Protein AF-A0A2V7XL17-F1 (afdb_monomer_lite)

Structure (mmCIF, N/CA/C/O backbone):
data_AF-A0A2V7XL17-F1
#
_entry.id   AF-A0A2V7XL17-F1
#
loop_
_atom_site.group_PDB
_atom_site.id
_atom_site.type_symbol
_atom_site.label_atom_id
_atom_site.label_alt_id
_atom_site.label_comp_id
_atom_site.label_asym_id
_atom_site.label_entity_id
_atom_site.label_seq_id
_atom_site.pdbx_PDB_ins_code
_atom_site.Cartn_x
_atom_site.Cartn_y
_atom_site.Cartn_z
_atom_site.occupancy
_atom_site.B_iso_or_equiv
_atom_site.auth_seq_id
_atom_site.auth_comp_id
_atom_site.auth_asym_id
_atom_site.auth_atom_id
_atom_site.pdbx_PDB_model_num
ATOM 1 N N . MET A 1 1 ? -1.448 12.810 -1.280 1.00 63.31 1 MET A N 1
ATOM 2 C CA . MET A 1 1 ? -2.430 11.698 -1.260 1.00 63.31 1 MET A CA 1
ATOM 3 C C . MET A 1 1 ? -3.716 12.167 -1.916 1.00 63.31 1 MET A C 1
ATOM 5 O O . MET A 1 1 ? -4.041 13.339 -1.780 1.00 63.31 1 MET A O 1
ATOM 9 N N . ALA A 1 2 ? -4.420 11.284 -2.625 1.00 82.19 2 ALA A N 1
ATOM 10 C CA . ALA A 1 2 ? -5.759 11.572 -3.136 1.00 82.19 2 ALA A CA 1
ATOM 11 C C . ALA A 1 2 ? -6.797 11.356 -2.021 1.00 82.19 2 ALA A C 1
ATOM 13 O O . ALA A 1 2 ? -6.691 10.386 -1.270 1.00 82.19 2 ALA A O 1
ATOM 14 N N . ARG A 1 3 ? -7.780 12.255 -1.898 1.00 86.62 3 ARG A N 1
ATOM 15 C CA . ARG A 1 3 ? -8.899 12.121 -0.954 1.00 86.62 3 ARG A CA 1
ATOM 16 C C . ARG A 1 3 ? -10.091 11.538 -1.701 1.00 86.62 3 ARG A C 1
ATOM 18 O O . ARG A 1 3 ? -10.520 12.115 -2.692 1.00 86.62 3 ARG A O 1
ATOM 25 N N . THR A 1 4 ? -10.599 10.410 -1.219 1.00 88.56 4 THR A N 1
ATOM 26 C CA . THR A 1 4 ? -11.724 9.696 -1.835 1.00 88.56 4 THR A CA 1
ATOM 27 C C . THR A 1 4 ? -12.785 9.450 -0.772 1.00 88.56 4 THR A C 1
ATOM 29 O O . THR A 1 4 ? -12.442 9.073 0.348 1.00 88.56 4 THR A O 1
ATOM 32 N N . THR A 1 5 ? -14.050 9.674 -1.117 1.00 91.75 5 THR A N 1
ATOM 33 C CA . THR A 1 5 ? -15.200 9.290 -0.290 1.00 91.75 5 THR A CA 1
ATOM 34 C C . THR A 1 5 ? -15.664 7.915 -0.753 1.00 91.75 5 THR A C 1
ATOM 36 O O . THR A 1 5 ? -15.856 7.713 -1.950 1.00 91.75 5 THR A O 1
ATOM 39 N N . LEU A 1 6 ? -15.783 6.970 0.175 1.00 89.75 6 LEU A N 1
ATOM 40 C CA . LEU A 1 6 ? -16.209 5.596 -0.078 1.00 89.75 6 LEU A CA 1
ATOM 41 C C . LEU A 1 6 ? -17.303 5.257 0.930 1.00 89.75 6 LEU A C 1
ATOM 43 O O . LEU A 1 6 ? -17.150 5.578 2.110 1.00 89.75 6 LEU A O 1
ATOM 47 N N . ASP A 1 7 ? -18.358 4.594 0.477 1.00 93.88 7 ASP A N 1
ATOM 48 C CA . ASP A 1 7 ? -19.353 4.013 1.371 1.00 93.88 7 ASP A CA 1
ATOM 49 C C . ASP A 1 7 ? -18.784 2.728 1.989 1.00 93.88 7 ASP A C 1
ATOM 51 O O . ASP A 1 7 ? -18.193 1.896 1.295 1.00 93.88 7 ASP A O 1
ATOM 55 N N . ILE A 1 8 ? -18.907 2.594 3.311 1.00 91.50 8 ILE A N 1
ATOM 56 C CA . ILE A 1 8 ? -18.401 1.458 4.089 1.00 91.50 8 ILE A CA 1
ATOM 57 C C . ILE A 1 8 ? -19.560 0.923 4.922 1.00 91.50 8 ILE A C 1
ATOM 59 O O . ILE A 1 8 ? -20.215 1.694 5.623 1.00 91.50 8 ILE A O 1
ATOM 63 N N . ASP A 1 9 ? -19.778 -0.389 4.878 1.00 95.88 9 ASP A N 1
ATOM 64 C CA . ASP A 1 9 ? -20.802 -1.037 5.695 1.00 95.88 9 ASP A CA 1
ATOM 65 C C . ASP A 1 9 ? -20.533 -0.828 7.196 1.00 95.88 9 ASP A C 1
ATOM 67 O O . ASP A 1 9 ? -19.398 -0.948 7.667 1.00 95.88 9 ASP A O 1
ATOM 71 N N . GLU A 1 10 ? -21.594 -0.575 7.966 1.00 94.75 10 GLU A N 1
ATOM 72 C CA . GLU A 1 10 ? -21.537 -0.335 9.416 1.00 94.75 10 GLU A CA 1
ATOM 73 C C . GLU A 1 10 ? -20.711 -1.373 10.213 1.00 94.75 10 GLU A C 1
ATOM 75 O O . GLU A 1 10 ? -19.884 -0.956 11.031 1.00 94.75 10 GLU A O 1
ATOM 80 N N . PRO A 1 11 ? -20.842 -2.705 10.000 1.00 95.94 11 PRO A N 1
ATOM 81 C CA . PRO A 1 11 ? -20.012 -3.678 10.717 1.00 95.94 11 PRO A CA 1
ATOM 82 C C . PRO A 1 11 ? -18.514 -3.495 10.441 1.00 95.94 11 PRO A C 1
ATOM 84 O O . PRO A 1 11 ? -17.707 -3.547 11.367 1.00 95.94 11 PRO A O 1
ATOM 87 N N . ILE A 1 12 ? -18.143 -3.200 9.193 1.00 94.50 12 ILE A N 1
ATOM 88 C CA . ILE A 1 12 ? -16.747 -2.976 8.804 1.00 94.50 12 ILE A CA 1
ATOM 89 C C . ILE A 1 12 ? -16.231 -1.671 9.407 1.00 94.50 12 ILE A C 1
ATOM 91 O O . ILE A 1 12 ? -15.116 -1.620 9.926 1.00 94.50 12 ILE A O 1
ATOM 95 N N . LEU A 1 13 ? -17.045 -0.613 9.393 1.00 94.69 13 LEU A N 1
ATOM 96 C CA . LEU A 1 13 ? -16.682 0.660 10.008 1.00 94.69 13 LEU A CA 1
ATOM 97 C C . LEU A 1 13 ? -16.423 0.509 11.515 1.00 94.69 13 LEU A C 1
ATOM 99 O O . LEU A 1 13 ? -15.489 1.122 12.039 1.00 94.69 13 LEU A O 1
ATOM 103 N N . LYS A 1 14 ? -17.220 -0.313 12.206 1.00 95.44 14 LYS A N 1
ATOM 104 C CA . LYS A 1 14 ? -17.028 -0.620 13.627 1.00 95.44 14 LYS A CA 1
ATOM 105 C C . LYS A 1 14 ? -15.693 -1.323 13.875 1.00 95.44 14 LYS A C 1
ATOM 107 O O . LYS A 1 14 ? -14.916 -0.858 14.705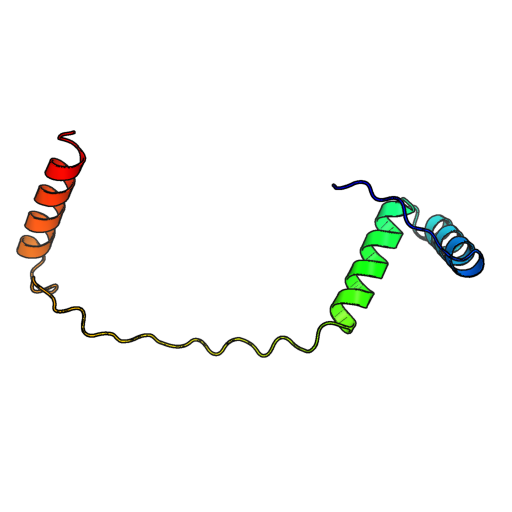 1.00 95.44 14 LYS A O 1
ATOM 112 N N . GLU A 1 15 ? -15.385 -2.370 13.113 1.00 95.25 15 GLU A N 1
ATOM 113 C CA . GLU A 1 15 ? -14.109 -3.088 13.232 1.00 95.25 15 GLU A CA 1
ATOM 114 C C . GLU A 1 15 ? -12.900 -2.181 12.961 1.00 95.25 15 GLU A C 1
ATOM 116 O O . GLU A 1 15 ? -11.906 -2.224 13.690 1.00 95.25 15 GLU A O 1
ATOM 121 N N . LEU A 1 16 ? -12.991 -1.302 11.956 1.00 94.56 16 LEU A N 1
ATOM 122 C CA . LEU A 1 16 ? -11.932 -0.336 11.655 1.00 94.56 16 LEU A CA 1
ATOM 123 C C . LEU A 1 16 ? -11.702 0.646 12.814 1.00 94.56 16 LEU A C 1
ATOM 125 O O . LEU A 1 16 ? -10.552 0.973 13.107 1.00 94.56 16 LEU A O 1
ATOM 129 N N . LYS A 1 17 ? -12.763 1.101 13.496 1.00 93.94 17 LYS A N 1
ATOM 130 C CA . LYS A 1 17 ? -12.653 1.969 14.684 1.00 93.94 17 LYS A CA 1
ATOM 131 C C . LYS A 1 17 ? -12.037 1.236 15.878 1.00 93.94 17 LYS A C 1
ATOM 133 O O . LYS A 1 17 ? -11.203 1.810 16.577 1.00 93.94 17 LYS A O 1
ATOM 138 N N . ASP A 1 18 ? -12.384 -0.031 16.083 1.00 95.44 18 ASP A N 1
ATOM 139 C CA . ASP A 1 18 ? -11.794 -0.850 17.148 1.00 95.44 18 ASP A CA 1
ATOM 140 C C . ASP A 1 18 ? -10.290 -1.071 16.912 1.00 95.44 18 ASP A C 1
ATOM 142 O O . ASP A 1 18 ? -9.480 -0.979 17.839 1.00 95.44 18 ASP A O 1
ATOM 146 N N . LEU A 1 19 ? -9.889 -1.308 15.659 1.00 94.12 19 LEU A N 1
ATOM 147 C CA . LEU A 1 19 ? -8.480 -1.388 15.261 1.00 94.12 19 LEU A CA 1
ATOM 148 C C . LEU A 1 19 ? -7.763 -0.043 15.399 1.00 94.12 19 LEU A C 1
ATOM 150 O O . LEU A 1 19 ? -6.631 0.007 15.882 1.00 94.12 19 LEU A O 1
ATOM 154 N N . GLN A 1 20 ? -8.435 1.055 15.049 1.00 94.75 20 GLN A N 1
ATOM 155 C CA . GLN A 1 20 ? -7.910 2.406 15.225 1.00 94.75 20 GLN A CA 1
ATOM 156 C C . GLN A 1 20 ? -7.538 2.676 16.692 1.00 94.75 20 GLN A C 1
ATOM 158 O O . GLN A 1 20 ? -6.453 3.191 16.969 1.00 94.75 20 GLN A O 1
ATOM 163 N N . ALA A 1 21 ? -8.410 2.292 17.631 1.00 93.25 21 ALA A N 1
ATOM 164 C CA . ALA A 1 21 ? -8.177 2.460 19.063 1.00 93.25 21 ALA A CA 1
ATOM 165 C C . ALA A 1 21 ? -6.979 1.637 19.570 1.00 93.25 21 ALA A C 1
ATOM 167 O O . ALA A 1 21 ? -6.234 2.098 20.436 1.00 93.25 21 ALA A O 1
ATOM 168 N N . LYS A 1 22 ? -6.766 0.440 19.009 1.00 93.94 22 LYS A N 1
ATOM 169 C CA . LYS A 1 22 ? -5.652 -0.449 19.373 1.00 93.94 22 LYS A CA 1
ATOM 170 C C . LYS A 1 22 ? -4.309 0.033 18.824 1.00 93.94 22 LYS A C 1
ATOM 172 O O . LYS A 1 22 ? -3.325 0.055 19.558 1.00 93.94 22 LYS A O 1
ATOM 177 N N . GLU A 1 23 ? -4.260 0.426 17.552 1.00 91.88 23 GLU A N 1
ATOM 178 C CA . GLU A 1 23 ? -3.005 0.756 16.860 1.00 91.88 23 GLU A CA 1
ATOM 179 C C . GLU A 1 23 ? -2.608 2.236 16.950 1.00 91.88 23 GLU A C 1
ATOM 181 O O . GLU A 1 23 ? -1.499 2.595 16.555 1.00 91.88 23 GLU A O 1
ATOM 186 N N . LYS A 1 24 ? -3.490 3.108 17.460 1.00 91.44 24 LYS A N 1
ATOM 187 C CA . LYS A 1 24 ? -3.281 4.569 17.542 1.00 91.44 24 LYS A CA 1
ATOM 188 C C . LYS A 1 24 ? -2.931 5.219 16.190 1.00 91.44 24 LYS A C 1
ATOM 190 O O . LYS A 1 24 ? -2.283 6.263 16.144 1.00 91.44 24 LYS A O 1
ATOM 195 N N . LYS A 1 25 ? -3.370 4.613 15.082 1.00 90.81 25 LYS A N 1
ATOM 196 C CA . LYS A 1 25 ? -3.235 5.144 13.715 1.00 90.81 25 LYS A CA 1
ATOM 197 C C . LYS A 1 25 ? -4.468 5.960 13.323 1.00 90.81 25 LYS A C 1
ATOM 199 O O . LYS A 1 25 ? -5.515 5.887 13.963 1.00 90.81 25 LYS A O 1
ATOM 204 N N . SER A 1 26 ? -4.368 6.735 12.242 1.00 92.88 26 SER A N 1
ATOM 205 C CA . SER A 1 26 ? -5.555 7.364 11.647 1.00 92.88 26 SER A CA 1
ATOM 206 C C . SER A 1 26 ? -6.404 6.332 10.893 1.00 92.88 26 SER A C 1
ATOM 208 O O . SER A 1 26 ? -5.864 5.400 10.293 1.00 92.88 26 SER A O 1
ATOM 210 N N . LEU A 1 27 ? -7.727 6.524 10.867 1.00 91.56 27 LEU A N 1
ATOM 211 C CA . LEU A 1 27 ? -8.655 5.633 10.157 1.00 91.56 27 LEU A CA 1
ATOM 212 C C . LEU A 1 27 ? -8.300 5.491 8.665 1.00 91.56 27 LEU A C 1
ATOM 214 O O . LEU A 1 27 ? -8.314 4.392 8.122 1.00 91.56 27 LEU A O 1
ATOM 218 N N . GLY A 1 28 ? -7.920 6.596 8.011 1.00 91.06 28 GLY A N 1
ATOM 219 C CA . GLY A 1 28 ? -7.525 6.588 6.600 1.00 91.06 28 GLY A CA 1
ATOM 220 C C . GLY A 1 28 ? -6.226 5.823 6.338 1.00 91.06 28 GLY A C 1
ATOM 221 O O . GLY A 1 28 ? -6.106 5.153 5.312 1.00 91.06 28 GLY A O 1
ATOM 222 N N . GLN A 1 29 ? -5.268 5.879 7.267 1.00 92.38 29 GLN A N 1
ATOM 223 C CA . GLN A 1 29 ? -4.034 5.101 7.165 1.00 92.38 29 GLN A CA 1
ATOM 224 C C . GLN A 1 29 ? -4.315 3.604 7.318 1.00 92.38 29 GLN A C 1
ATOM 226 O O . GLN A 1 29 ? -3.881 2.823 6.475 1.00 92.38 29 GLN A O 1
ATOM 231 N N . LEU A 1 30 ? -5.102 3.220 8.327 1.00 94.00 30 LEU A N 1
ATOM 232 C CA . LEU A 1 30 ? -5.479 1.825 8.557 1.00 94.00 30 LEU A CA 1
ATOM 233 C C . LEU A 1 30 ? -6.260 1.253 7.360 1.00 94.00 30 LEU A C 1
ATOM 235 O O . LEU A 1 30 ? -5.943 0.174 6.865 1.00 94.00 30 LEU A O 1
ATOM 239 N N . ALA A 1 31 ? -7.217 2.018 6.826 1.00 93.31 31 ALA A N 1
ATOM 240 C CA . ALA A 1 31 ? -7.954 1.641 5.624 1.00 93.31 31 ALA A CA 1
ATOM 241 C C . ALA A 1 31 ? -7.026 1.470 4.409 1.00 93.31 31 ALA A C 1
ATOM 243 O O . ALA A 1 31 ? -7.169 0.512 3.656 1.00 93.31 31 ALA A O 1
ATOM 244 N N . THR A 1 32 ? -6.045 2.361 4.232 1.00 93.75 32 THR A N 1
ATOM 245 C CA . THR A 1 32 ? -5.067 2.261 3.136 1.00 93.75 32 THR A CA 1
ATOM 246 C C . THR A 1 32 ? -4.208 1.004 3.260 1.00 93.75 32 THR A C 1
ATOM 248 O O . THR A 1 32 ? -4.028 0.298 2.270 1.00 93.75 32 THR A O 1
ATOM 251 N N . GLU A 1 33 ? -3.696 0.706 4.457 1.00 94.50 33 GLU A N 1
ATOM 252 C CA . GLU A 1 33 ? -2.866 -0.477 4.725 1.00 94.50 33 GLU A CA 1
ATOM 253 C C . GLU A 1 33 ? -3.645 -1.776 4.458 1.00 94.50 33 GLU A C 1
ATOM 255 O O . GLU A 1 33 ? -3.178 -2.635 3.705 1.00 94.50 33 GLU A O 1
ATOM 260 N N . LEU A 1 34 ? -4.868 -1.884 4.986 1.00 94.62 34 LEU A N 1
ATOM 261 C CA . LEU A 1 34 ? -5.727 -3.058 4.798 1.00 94.62 34 LEU A CA 1
ATOM 262 C C . LEU A 1 34 ? -6.143 -3.248 3.333 1.00 94.62 34 LEU A C 1
ATOM 264 O O . LEU A 1 34 ? -6.101 -4.364 2.811 1.00 94.62 34 LEU A O 1
ATOM 268 N N . LEU A 1 35 ? -6.497 -2.163 2.637 1.00 94.19 35 LEU A N 1
ATOM 269 C CA . LEU A 1 35 ? -6.822 -2.220 1.211 1.00 94.19 35 LEU A CA 1
ATOM 270 C C . LEU A 1 35 ? -5.604 -2.609 0.370 1.00 94.19 35 LEU A C 1
ATOM 272 O O . LEU A 1 35 ? -5.735 -3.400 -0.566 1.00 94.19 35 LEU A O 1
ATOM 276 N N . ALA A 1 36 ? -4.418 -2.086 0.688 1.00 94.19 36 ALA A N 1
ATOM 277 C CA . ALA A 1 36 ? -3.192 -2.427 -0.025 1.00 94.19 36 ALA A CA 1
ATOM 278 C C . ALA A 1 36 ? -2.857 -3.919 0.105 1.00 94.19 36 ALA A C 1
ATOM 280 O O . ALA A 1 36 ? -2.519 -4.554 -0.900 1.00 94.19 36 ALA A O 1
ATOM 281 N N . ASP A 1 37 ? -2.996 -4.493 1.302 1.00 94.50 37 ASP A N 1
ATOM 282 C CA . ASP A 1 37 ? -2.787 -5.925 1.529 1.00 94.50 37 ASP A CA 1
ATOM 283 C C . ASP A 1 37 ? -3.823 -6.774 0.773 1.00 94.50 37 ASP A C 1
ATOM 285 O O . ASP A 1 37 ? -3.460 -7.648 -0.019 1.00 94.50 37 ASP A O 1
ATOM 289 N N . ALA A 1 38 ? -5.116 -6.454 0.899 1.00 93.69 38 ALA A N 1
ATOM 290 C CA . ALA A 1 38 ? -6.184 -7.169 0.198 1.00 93.69 38 ALA A CA 1
ATOM 291 C C . ALA A 1 38 ? -6.006 -7.140 -1.333 1.00 93.69 38 ALA A C 1
ATOM 293 O O . ALA A 1 38 ? -6.131 -8.168 -2.009 1.00 93.69 38 ALA A O 1
ATOM 294 N N . LEU A 1 39 ? -5.655 -5.979 -1.897 1.00 94.12 39 LEU A N 1
ATOM 295 C CA . LEU A 1 39 ? -5.360 -5.842 -3.324 1.00 94.12 39 LEU A CA 1
ATOM 296 C C . LEU A 1 39 ? -4.108 -6.624 -3.727 1.00 94.12 39 LEU A C 1
ATOM 298 O O . LEU A 1 39 ? -4.089 -7.215 -4.807 1.00 94.12 39 LEU A O 1
ATOM 302 N N . SER A 1 40 ? -3.079 -6.658 -2.881 1.00 90.06 40 SER A N 1
ATOM 303 C CA . SER A 1 40 ? -1.848 -7.411 -3.143 1.00 90.06 40 SER A CA 1
ATOM 304 C C . SER A 1 40 ? -2.103 -8.914 -3.181 1.00 90.06 40 SER A C 1
ATOM 306 O O . SER A 1 40 ? -1.631 -9.580 -4.099 1.00 90.06 40 SER A O 1
ATOM 308 N N . ARG A 1 41 ? -2.931 -9.435 -2.267 1.00 90.31 41 ARG A N 1
ATOM 309 C CA . ARG A 1 41 ? -3.357 -10.844 -2.260 1.00 90.31 41 ARG A CA 1
ATOM 310 C C . ARG A 1 41 ? -4.228 -11.204 -3.466 1.00 90.31 41 ARG A C 1
ATOM 312 O O . ARG A 1 41 ? -4.160 -12.324 -3.962 1.00 90.31 41 ARG A O 1
ATOM 319 N N . ARG A 1 42 ? -5.042 -10.262 -3.958 1.00 88.94 42 ARG A N 1
ATOM 320 C CA . ARG A 1 42 ? -5.921 -10.474 -5.122 1.00 88.94 42 ARG A CA 1
ATOM 321 C C . ARG A 1 42 ? -5.188 -10.367 -6.458 1.00 88.94 42 ARG A C 1
ATOM 323 O O . ARG A 1 42 ? -5.641 -10.935 -7.457 1.00 88.94 42 ARG A O 1
ATOM 330 N N . ARG A 1 43 ? -4.071 -9.636 -6.516 1.00 84.94 43 ARG A N 1
ATOM 331 C CA . ARG A 1 43 ? -3.218 -9.609 -7.708 1.00 84.94 43 ARG A CA 1
ATOM 332 C C . ARG A 1 43 ? -2.737 -11.035 -7.962 1.00 84.94 43 ARG A C 1
ATOM 334 O O . ARG A 1 43 ? -2.002 -11.602 -7.161 1.00 84.94 43 ARG A O 1
ATOM 341 N N . LYS A 1 44 ? -3.142 -11.611 -9.104 1.00 76.50 44 LYS A N 1
ATOM 342 C CA . LYS A 1 44 ? -2.542 -12.857 -9.603 1.00 76.50 44 LYS A CA 1
ATOM 343 C C . LYS A 1 44 ? -1.023 -12.694 -9.533 1.00 76.50 44 LYS A C 1
ATOM 345 O O . LYS A 1 44 ? -0.560 -11.606 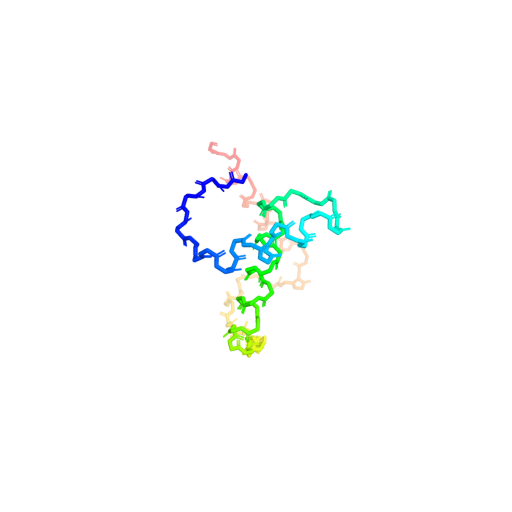-9.896 1.00 76.50 44 LYS A O 1
ATOM 350 N N . PRO A 1 45 ? -0.268 -13.726 -9.106 1.00 71.62 45 PRO A N 1
ATOM 351 C CA . PRO A 1 45 ? 1.182 -13.640 -9.040 1.00 71.62 45 PRO A CA 1
ATOM 352 C C . PRO A 1 45 ? 1.663 -13.083 -10.371 1.00 71.62 45 PRO A C 1
ATOM 354 O O . PRO A 1 45 ? 1.390 -13.662 -11.430 1.00 71.62 45 PRO A O 1
ATOM 357 N N . HIS A 1 46 ? 2.269 -11.894 -10.325 1.00 66.44 46 HIS A N 1
ATOM 358 C CA . HIS A 1 46 ? 2.823 -11.287 -11.517 1.00 66.44 46 HIS A CA 1
ATOM 359 C C . HIS A 1 46 ? 3.900 -12.261 -11.961 1.00 66.44 46 HIS A C 1
ATOM 361 O O . HIS A 1 46 ? 4.933 -12.367 -11.302 1.00 66.44 46 HIS A O 1
ATOM 367 N N . LYS A 1 47 ? 3.627 -13.052 -13.009 1.00 70.88 47 LYS A N 1
ATOM 368 C CA . LYS A 1 47 ? 4.657 -13.907 -13.590 1.00 70.88 47 LYS A CA 1
ATOM 369 C C . LYS A 1 47 ? 5.816 -12.961 -13.870 1.00 70.88 47 LYS A C 1
ATOM 371 O O . LYS A 1 47 ? 5.589 -12.008 -14.625 1.00 70.88 47 LYS A O 1
ATOM 376 N N . PRO A 1 48 ? 6.990 -13.148 -13.239 1.00 72.69 48 PRO A N 1
ATOM 377 C CA . PRO A 1 48 ? 8.110 -12.265 -13.489 1.00 72.69 48 PRO A CA 1
ATOM 378 C C . PRO A 1 48 ? 8.287 -12.243 -14.999 1.00 72.69 48 PRO A C 1
ATOM 380 O O . PRO A 1 48 ? 8.374 -13.301 -15.636 1.00 72.69 48 PRO A O 1
ATOM 383 N N . LYS A 1 49 ? 8.197 -11.048 -15.594 1.00 74.19 49 LYS A N 1
ATOM 384 C CA . LYS A 1 49 ? 8.429 -10.910 -17.027 1.00 74.19 49 LYS A CA 1
ATOM 385 C C . LYS A 1 49 ? 9.834 -11.447 -17.242 1.00 74.19 49 LYS A C 1
ATOM 387 O O . LYS A 1 49 ? 10.790 -10.864 -16.741 1.00 74.19 49 LYS A O 1
ATOM 392 N N . LYS A 1 50 ? 9.945 -12.595 -17.917 1.00 80.12 50 LYS A N 1
ATOM 393 C CA . LYS A 1 50 ? 11.248 -13.158 -18.264 1.00 80.12 50 LYS A CA 1
ATOM 394 C C . LYS A 1 50 ? 12.017 -12.051 -18.974 1.00 80.12 50 LYS A C 1
ATOM 396 O O . LYS A 1 50 ? 11.479 -11.475 -19.924 1.00 80.12 50 LYS A O 1
ATOM 401 N N . LEU A 1 51 ? 13.215 -11.737 -18.486 1.00 82.62 51 LEU A N 1
ATOM 402 C CA . LEU A 1 51 ? 14.119 -10.816 -19.158 1.00 82.62 51 LEU A CA 1
ATOM 403 C C . LEU A 1 51 ? 14.283 -11.322 -20.593 1.00 82.62 51 LEU A C 1
ATOM 405 O O . LEU A 1 51 ? 14.850 -12.389 -20.826 1.00 82.62 51 LEU A O 1
ATOM 409 N N . LYS A 1 52 ? 13.697 -10.602 -21.549 1.00 83.00 52 LYS A N 1
ATOM 410 C CA . LYS A 1 52 ? 13.869 -10.900 -22.965 1.00 83.00 52 LYS A CA 1
ATOM 411 C C . LYS A 1 52 ? 15.105 -10.146 -23.410 1.00 83.00 52 LYS A C 1
ATOM 413 O O . LYS A 1 52 ? 15.039 -8.938 -23.613 1.00 83.00 52 LYS A O 1
ATOM 418 N N . TRP A 1 53 ? 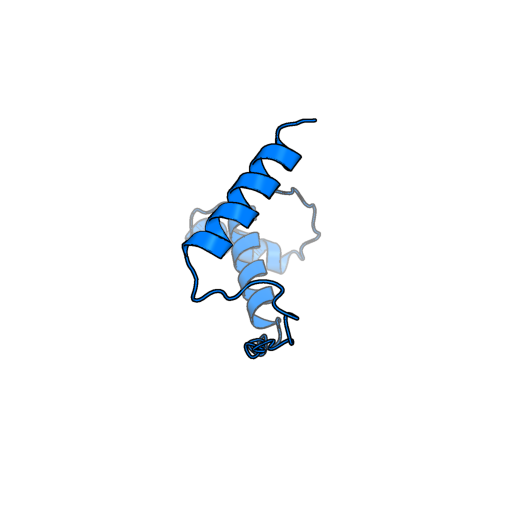16.219 -10.855 -23.535 1.00 86.81 53 TRP A N 1
ATOM 419 C CA . TRP A 1 53 ? 17.398 -10.326 -24.205 1.00 86.81 53 TRP A CA 1
ATOM 420 C C . TRP A 1 53 ? 17.024 -10.008 -25.652 1.00 86.81 53 TRP A C 1
ATOM 422 O O . TRP A 1 53 ? 16.647 -10.897 -26.414 1.00 86.81 53 TRP A O 1
ATOM 432 N N . ILE A 1 54 ? 17.054 -8.727 -26.010 1.00 82.69 54 ILE A N 1
ATOM 433 C CA . ILE A 1 54 ? 16.804 -8.277 -27.377 1.00 82.69 54 ILE A CA 1
ATOM 434 C C . ILE A 1 54 ? 18.169 -8.127 -28.039 1.00 82.69 54 ILE A C 1
ATOM 436 O O . ILE A 1 54 ? 18.853 -7.132 -27.821 1.00 82.69 54 ILE A O 1
ATOM 440 N N . SER A 1 55 ? 18.561 -9.103 -28.856 1.00 84.56 55 SER A N 1
ATOM 441 C CA . SER A 1 55 ? 19.644 -8.927 -29.818 1.00 84.56 55 SER A CA 1
ATOM 442 C C . SER A 1 55 ? 19.038 -8.484 -31.147 1.00 84.56 55 SER A C 1
ATOM 444 O O . SER A 1 55 ? 18.136 -9.112 -31.701 1.00 84.56 55 SER A O 1
ATOM 446 N N . LYS A 1 56 ? 19.495 -7.342 -31.652 1.00 83.06 56 LYS A N 1
ATOM 447 C CA . LYS A 1 56 ? 19.182 -6.874 -33.003 1.00 83.06 56 LYS A CA 1
ATOM 448 C C . LYS A 1 56 ? 20.484 -6.489 -33.671 1.00 83.06 56 LYS A C 1
ATOM 450 O O . LYS A 1 56 ? 21.370 -5.933 -33.030 1.00 83.06 56 LYS A O 1
ATOM 455 N N . HIS A 1 57 ? 20.588 -6.787 -34.958 1.00 82.25 57 HIS A N 1
ATOM 456 C CA . HIS A 1 57 ? 21.748 -6.392 -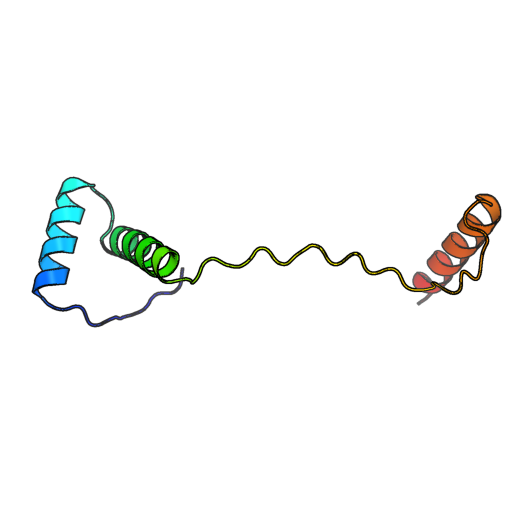35.736 1.00 82.25 57 HIS A CA 1
ATOM 457 C C . HIS A 1 57 ? 21.786 -4.858 -35.823 1.00 82.25 57 HIS A C 1
ATOM 459 O O . HIS A 1 57 ? 20.929 -4.251 -36.466 1.00 82.25 57 HIS A O 1
ATOM 465 N N . LEU A 1 58 ? 22.753 -4.234 -35.142 1.00 77.50 58 LEU A N 1
ATOM 466 C CA . LEU A 1 58 ? 22.859 -2.774 -35.022 1.00 77.50 58 LEU A CA 1
ATOM 467 C C . LEU A 1 58 ? 23.372 -2.093 -36.301 1.00 77.50 58 LEU A C 1
ATOM 469 O O . LEU A 1 58 ? 23.442 -0.868 -36.331 1.00 77.50 58 LEU A O 1
ATOM 473 N N . LYS A 1 59 ? 23.713 -2.868 -37.348 1.00 80.81 59 LYS A N 1
ATOM 474 C CA . LYS A 1 59 ? 24.341 -2.382 -38.593 1.00 80.81 59 LYS A CA 1
ATOM 475 C C . LYS A 1 59 ? 25.438 -1.361 -38.273 1.00 80.81 59 LYS A C 1
ATOM 477 O O . LYS A 1 59 ? 25.377 -0.224 -38.743 1.00 80.81 59 LYS A O 1
ATOM 482 N N . ALA A 1 60 ? 26.365 -1.762 -37.398 1.00 78.38 60 ALA A N 1
ATOM 483 C CA . ALA A 1 60 ? 27.404 -0.885 -36.879 1.00 78.38 60 ALA A CA 1
ATOM 484 C C . ALA A 1 60 ? 28.116 -0.194 -38.050 1.00 78.38 60 ALA A C 1
ATOM 486 O O . ALA A 1 60 ? 28.590 -0.845 -38.978 1.00 78.38 60 ALA A O 1
ATOM 487 N N . ARG A 1 61 ? 28.088 1.141 -38.042 1.00 82.06 61 ARG A N 1
ATOM 488 C CA . ARG A 1 61 ? 28.705 1.990 -39.075 1.00 82.06 61 ARG A CA 1
ATOM 489 C C . ARG A 1 61 ? 30.158 2.330 -38.756 1.00 82.06 61 ARG A C 1
ATOM 491 O O . ARG A 1 61 ? 30.825 2.934 -39.584 1.00 82.06 61 ARG A O 1
ATOM 498 N N . VAL A 1 62 ? 30.594 1.967 -37.559 1.00 85.12 62 VAL A N 1
ATOM 499 C CA . VAL A 1 62 ? 31.917 2.211 -37.005 1.00 85.12 62 VAL A CA 1
ATOM 500 C C . VAL A 1 62 ? 32.345 0.949 -36.274 1.00 85.12 62 VAL A C 1
ATOM 502 O O . VAL A 1 62 ? 31.503 0.268 -35.676 1.00 85.12 62 VAL A O 1
ATOM 505 N N . ASP A 1 63 ? 33.629 0.629 -36.363 1.00 84.75 63 ASP A N 1
ATOM 506 C CA . ASP A 1 63 ? 34.218 -0.400 -35.524 1.00 84.75 63 ASP A CA 1
ATOM 507 C C . ASP A 1 63 ? 34.309 0.128 -34.088 1.00 84.75 63 ASP A C 1
ATOM 509 O O . ASP A 1 63 ? 34.923 1.156 -33.829 1.00 84.75 63 ASP A O 1
ATOM 513 N N . LEU A 1 64 ? 33.661 -0.561 -33.150 1.00 85.81 64 LEU A N 1
ATOM 514 C CA . LEU A 1 64 ? 33.642 -0.158 -31.743 1.00 85.81 64 LEU A CA 1
ATOM 515 C C . LEU A 1 64 ? 34.944 -0.507 -31.011 1.00 85.81 64 LEU A C 1
ATOM 517 O O . LEU A 1 64 ? 35.138 -0.057 -29.883 1.00 85.81 64 LEU A O 1
ATOM 521 N N . SER A 1 65 ? 35.807 -1.325 -31.617 1.00 89.31 65 SER A N 1
ATOM 522 C CA . SER A 1 65 ? 37.140 -1.618 -31.091 1.00 89.31 65 SER A CA 1
ATOM 523 C C . SER A 1 65 ? 38.147 -0.503 -31.381 1.00 89.31 65 SER A C 1
ATOM 525 O O . SER A 1 65 ? 39.162 -0.423 -30.690 1.00 89.31 65 SER A O 1
ATOM 527 N N . ASP A 1 66 ? 37.855 0.372 -32.345 1.00 89.69 66 ASP A N 1
ATOM 528 C CA . ASP A 1 66 ? 38.652 1.555 -32.664 1.00 89.69 66 ASP A CA 1
ATOM 529 C C . ASP A 1 66 ? 38.163 2.747 -31.829 1.00 89.69 66 ASP A C 1
ATOM 531 O O . ASP A 1 66 ? 37.109 3.347 -32.069 1.00 89.69 66 ASP A O 1
ATOM 535 N N . LYS A 1 67 ? 38.927 3.065 -30.784 1.00 88.81 67 LYS A N 1
ATOM 536 C CA . LYS A 1 67 ? 38.585 4.121 -29.833 1.00 88.81 67 LYS A CA 1
ATOM 537 C C . LYS A 1 67 ? 38.586 5.490 -30.511 1.00 88.81 67 LYS A C 1
ATOM 539 O O . LYS A 1 67 ? 37.730 6.321 -30.206 1.00 88.81 67 LYS A O 1
ATOM 544 N N . GLU A 1 68 ? 39.546 5.742 -31.384 1.00 91.06 68 GLU A N 1
ATOM 545 C CA . GLU A 1 68 ? 39.710 6.999 -32.097 1.00 91.06 68 GLU A CA 1
ATOM 546 C C . GLU A 1 68 ? 38.520 7.230 -33.039 1.00 91.06 68 GLU A C 1
ATOM 548 O O . GLU A 1 68 ? 37.850 8.259 -32.923 1.00 91.06 68 GLU A O 1
ATOM 553 N N . ALA A 1 69 ? 38.155 6.234 -33.852 1.00 87.81 69 ALA A N 1
ATOM 554 C CA . ALA A 1 69 ? 37.013 6.319 -34.767 1.00 87.81 69 ALA A CA 1
ATOM 555 C C . ALA A 1 69 ? 35.673 6.545 -34.040 1.00 87.81 69 ALA A C 1
ATOM 557 O O . ALA A 1 69 ? 34.797 7.265 -34.530 1.00 87.81 69 ALA A O 1
ATOM 558 N N . VAL A 1 70 ? 35.493 5.954 -32.853 1.00 89.25 70 VAL A N 1
ATOM 559 C CA . VAL A 1 70 ? 34.302 6.192 -32.022 1.00 89.25 70 VAL A CA 1
ATOM 560 C C . VAL A 1 70 ? 34.276 7.624 -31.481 1.00 89.25 70 VAL A C 1
ATOM 562 O O . VAL A 1 70 ? 33.228 8.273 -31.545 1.00 89.25 70 VAL A O 1
ATOM 565 N N . ASN A 1 71 ? 35.401 8.131 -30.970 1.00 89.19 71 ASN A N 1
ATOM 566 C CA . ASN A 1 71 ? 35.466 9.480 -30.401 1.00 89.19 71 ASN A CA 1
ATOM 567 C C . ASN A 1 71 ? 35.237 10.562 -31.461 1.00 89.19 71 ASN A C 1
ATOM 569 O O . ASN A 1 71 ? 34.461 11.480 -31.214 1.00 89.19 71 ASN A O 1
ATOM 573 N N . GLU A 1 72 ? 35.784 10.410 -32.670 1.00 89.31 72 GLU A N 1
ATOM 574 C CA . GLU A 1 72 ? 35.545 11.357 -33.770 1.00 89.31 72 GLU A CA 1
ATOM 575 C C . GLU A 1 72 ? 34.052 11.496 -34.122 1.00 89.31 72 GLU A C 1
ATOM 577 O O . GLU A 1 72 ? 33.552 12.598 -34.371 1.00 89.31 72 GLU A O 1
ATOM 582 N N . ILE A 1 73 ? 33.304 10.385 -34.124 1.00 88.81 73 ILE A N 1
ATOM 583 C CA . ILE A 1 73 ? 31.857 10.401 -34.382 1.00 88.81 73 ILE A CA 1
ATOM 584 C C . ILE A 1 73 ? 31.103 11.075 -33.232 1.00 88.81 73 ILE A C 1
ATOM 586 O O . ILE A 1 73 ? 30.163 11.837 -33.484 1.00 88.81 73 ILE A O 1
ATOM 590 N N . LEU A 1 74 ? 31.491 10.795 -31.985 1.00 87.62 74 LEU A N 1
ATOM 591 C CA . LEU A 1 74 ? 30.871 11.394 -30.804 1.00 87.62 74 LEU A CA 1
ATOM 592 C C . LEU A 1 74 ? 31.107 12.906 -30.759 1.00 87.62 74 LEU A C 1
ATOM 594 O O . LEU A 1 74 ? 30.143 13.655 -30.605 1.00 87.62 74 LEU A O 1
ATOM 598 N N . ASP A 1 75 ? 32.338 13.357 -30.990 1.00 87.81 75 ASP A N 1
ATOM 599 C CA . ASP A 1 75 ? 32.698 14.775 -31.014 1.00 87.81 75 ASP A CA 1
ATOM 600 C C . ASP A 1 75 ? 31.946 15.519 -32.125 1.00 87.81 75 ASP A C 1
ATOM 602 O O . ASP A 1 75 ? 31.362 16.583 -31.896 1.00 87.81 75 ASP A O 1
ATOM 606 N N . ARG A 1 76 ? 31.842 14.919 -33.319 1.00 83.00 76 ARG A N 1
ATOM 607 C CA . ARG A 1 76 ? 31.056 15.482 -34.425 1.00 83.00 76 ARG A CA 1
ATOM 608 C C . ARG A 1 76 ? 29.563 15.583 -34.096 1.00 83.00 76 ARG A C 1
ATOM 610 O O . ARG A 1 76 ? 28.922 16.568 -34.474 1.00 83.00 76 ARG A O 1
ATOM 617 N N . ASP A 1 77 ? 28.982 14.583 -33.430 1.00 82.00 77 ASP A N 1
ATOM 618 C CA . ASP A 1 77 ? 27.562 14.608 -33.048 1.00 82.00 77 ASP A CA 1
ATOM 619 C C . ASP A 1 77 ? 27.280 15.623 -31.930 1.00 82.00 77 ASP A C 1
ATOM 621 O O . ASP A 1 77 ? 26.242 16.288 -31.957 1.00 82.00 77 ASP A O 1
ATOM 625 N N . ILE A 1 78 ? 28.212 15.791 -30.988 1.00 74.25 78 ILE A N 1
ATOM 626 C CA . ILE A 1 78 ? 28.143 16.805 -29.927 1.00 74.25 78 ILE A CA 1
ATOM 627 C C . ILE A 1 78 ? 28.151 18.211 -30.537 1.00 74.25 78 ILE A C 1
ATOM 629 O O . ILE A 1 78 ? 27.259 19.008 -30.245 1.00 74.25 78 ILE A O 1
ATOM 633 N N .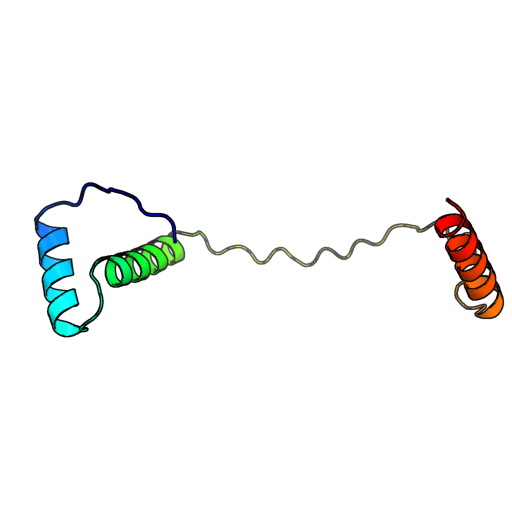 VAL A 1 79 ? 29.080 18.493 -31.456 1.00 71.50 79 VAL A N 1
ATOM 634 C CA . VAL A 1 79 ? 29.145 19.783 -32.168 1.00 71.50 79 VAL A CA 1
ATOM 635 C C . VAL A 1 79 ?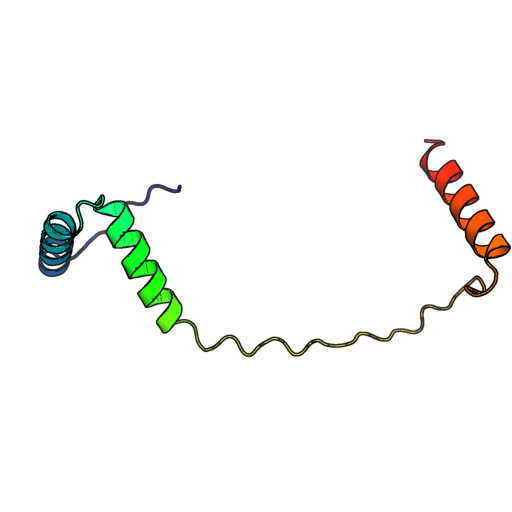 27.866 20.035 -32.976 1.00 71.50 79 VAL A C 1
ATOM 637 O O . VAL A 1 79 ? 27.323 21.138 -32.953 1.00 71.50 79 VAL A O 1
ATOM 640 N N . ARG A 1 80 ? 27.313 19.005 -33.630 1.00 68.44 80 ARG A N 1
ATOM 641 C CA . ARG A 1 80 ? 26.041 19.105 -34.366 1.00 68.44 80 ARG A CA 1
ATOM 642 C C . ARG A 1 80 ? 24.842 19.416 -33.461 1.00 68.44 80 ARG A C 1
ATOM 644 O O . ARG A 1 80 ? 23.923 20.101 -33.901 1.00 68.44 80 ARG A O 1
ATOM 651 N N . LYS A 1 81 ? 24.816 18.895 -32.231 1.00 64.31 81 LYS A N 1
ATOM 652 C CA . LYS A 1 81 ? 23.732 19.142 -31.263 1.00 64.31 81 LYS A CA 1
ATOM 653 C C . LYS A 1 81 ? 23.819 20.510 -30.590 1.00 64.31 81 LYS A C 1
ATOM 655 O O . LYS A 1 81 ? 22.778 21.041 -30.228 1.00 64.31 81 LYS A O 1
ATOM 660 N N . LEU A 1 82 ? 25.024 21.054 -30.430 1.00 66.88 82 LEU A N 1
ATOM 661 C CA . LEU A 1 82 ? 25.265 22.354 -29.792 1.00 66.88 82 LEU A CA 1
ATOM 662 C C . LEU A 1 82 ? 25.257 23.535 -30.781 1.00 66.88 82 LEU A C 1
ATOM 664 O O . LEU A 1 82 ? 25.231 24.682 -30.356 1.00 66.88 82 LEU A O 1
ATOM 668 N N . GLY A 1 83 ? 25.267 23.267 -32.090 1.00 59.53 83 GLY A N 1
ATOM 669 C CA . GLY A 1 83 ? 25.174 24.267 -33.162 1.00 59.53 83 GLY A CA 1
ATOM 670 C C . GLY A 1 83 ? 23.747 24.615 -33.619 1.00 59.53 83 GLY A C 1
ATOM 671 O O . GLY A 1 83 ? 23.563 24.946 -34.791 1.00 59.53 83 GLY A O 1
ATOM 672 N N . ARG A 1 84 ? 22.741 24.503 -32.742 1.00 50.72 84 ARG A N 1
ATOM 673 C CA . ARG A 1 84 ? 21.397 25.082 -32.918 1.00 50.72 84 ARG A CA 1
ATOM 674 C C . ARG A 1 84 ? 21.032 25.935 -31.718 1.00 50.72 84 ARG A C 1
ATOM 676 O O . ARG A 1 84 ? 21.207 25.426 -30.592 1.00 50.72 84 ARG A O 1
#

pLDDT: mean 85.98, std 9.6, range [50.72, 95.94]

Radius of gyration: 28.46 Å; chains: 1; bounding box: 61×39×58 Å

Secondary structure (DSSP, 8-state):
---------HHHHHHHHHHHHHH---HHHHHHHHHHHHHHHHS-----------------SS-TT-HHHHHHHHHHHHHHHH--

Foldseek 3Di:
DDDDDDDDDPVVVVVLVVVCVVPVDDSVVSVVVVVVVVVVVVPDPPPPPPPDPDDDDPVDPDDPVDPVRVVVVVVVVVCVVVVD

Sequence (84 aa):
MARTTLDIDEPILKELKDLQAKEKKSLGQLATELLADALSRRRKPHKPKKLKWISKHLKARVDLSDKEAVNEILDRDIVRKLGR